Protein 2BZV (pdb70)

Nearest PDB structures (foldseek):
  2bzv-assembly1_A  TM=1.007E+00  e=6.500E-31  Human adenovirus 41
  2bzu-assembly1_A  TM=9.994E-01  e=6.767E-29  Human adenovirus 41
  4xl8-assembly1_B  TM=8.941E-01  e=1.886E-16  human adenovirus 52
  4xl8-assembly1_A  TM=9.014E-01  e=2.359E-16  human adenovirus 52
  6g47-assembly1_B  TM=8.765E-01  e=1.348E-16  human adenovirus 52

Radius of gyration: 14.79 Å; Cα contacts (8 Å, |Δi|>4): 411; chains: 1; bounding box: 27×31×40 Å

Solvent-accessible surface area: 7384 Å² total

CATH classification: 2.60.90.10

Structure (mmCIF, N/CA/C/O backbone):
data_2BZV
#
_entry.id   2BZV
#
_cell.length_a   103.730
_cell.length_b   103.730
_cell.length_c   103.730
_cell.angle_alpha   90.00
_cell.angle_beta   90.00
_cell.angle_gamma   90.00
#
_symmetry.space_group_name_H-M   'I 21 3'
#
loop_
_entity.id
_entity.type
_entity.pdbx_description
1 polymer 'FIBER PROTEIN 2'
2 water water
#
loop_
_atom_site.group_PDB
_atom_site.id
_atom_site.type_symbol
_atom_site.label_atom_id
_atom_site.label_alt_id
_atom_site.label_comp_id
_atom_site.label_asym_id
_atom_site.label_entity_id
_atom_site.label_seq_id
_atom_site.pdbx_PDB_ins_code
_atom_site.Cartn_x
_atom_site.Cartn_y
_atom_site.Cartn_z
_atom_site.occupancy
_atom_site.B_iso_or_equiv
_atom_site.auth_seq_id
_atom_site.auth_comp_id
_atom_site.auth_asym_id
_atom_site.auth_atom_id
_atom_site.pdbx_PDB_model_num
ATOM 1 C C . SER A 1 15 ? 11.451 29.515 -34.315 1.00 20.63 229 SER A C 1
ATOM 2 N N . LEU A 1 16 ? 10.714 28.439 -34.012 1.00 18.02 230 LEU A N 1
ATOM 3 C CA . LE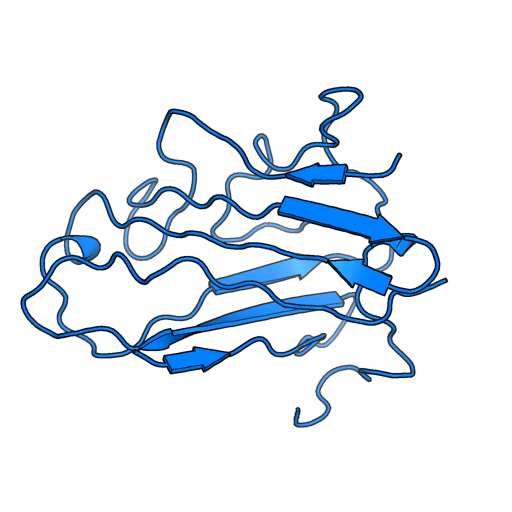U A 1 16 ? 10.644 27.934 -32.642 1.00 14.80 230 LEU A CA 1
ATOM 4 C C . LEU A 1 16 ? 12.018 27.428 -32.217 1.00 12.56 230 LEU A C 1
ATOM 5 O O . LEU A 1 16 ? 12.633 26.631 -32.923 1.00 15.19 230 LEU A O 1
ATOM 10 N N . THR A 1 17 ? 12.483 27.890 -31.067 1.00 9.64 231 THR A N 1
ATOM 11 C CA A THR A 1 17 ? 13.839 27.650 -30.577 0.50 9.19 231 THR A CA 1
ATOM 12 C CA B THR A 1 17 ? 13.831 27.545 -30.634 0.50 8.84 231 THR A CA 1
ATOM 13 C C . THR A 1 17 ? 13.907 26.552 -29.502 1.00 7.59 231 THR A C 1
ATOM 14 O O . THR A 1 17 ? 14.938 25.905 -29.349 1.00 8.03 231 THR A O 1
ATOM 21 N N . THR A 1 18 ? 12.839 26.407 -28.723 1.00 7.37 232 THR A N 1
ATOM 22 C CA . THR A 1 18 ? 12.914 25.656 -27.475 1.00 6.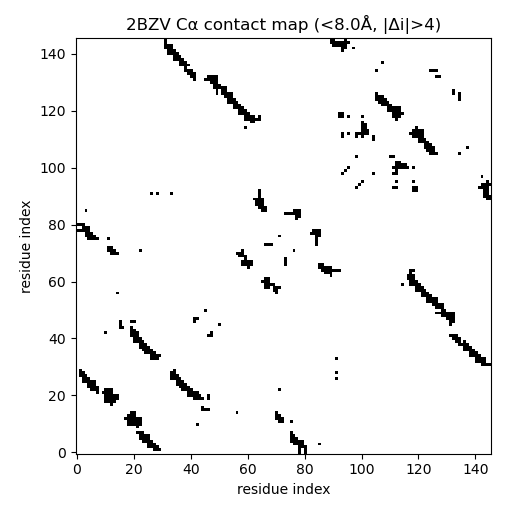84 232 THR A CA 1
ATOM 23 C C . THR A 1 18 ? 11.821 24.602 -27.368 1.00 6.69 232 THR A C 1
ATOM 24 O O . THR A 1 18 ? 10.639 24.905 -27.557 1.00 7.44 232 THR A O 1
ATOM 28 N N . ILE A 1 19 ? 12.214 23.381 -27.009 1.00 6.61 233 ILE A N 1
ATOM 29 C CA . ILE A 1 19 ? 11.271 22.358 -26.563 1.00 7.05 233 ILE A CA 1
ATOM 30 C C . ILE A 1 19 ? 11.614 22.015 -25.129 1.00 6.75 233 ILE A C 1
ATOM 31 O O . ILE A 1 19 ? 12.796 21.851 -24.811 1.00 7.61 233 ILE A O 1
ATOM 36 N N . TRP A 1 20 ? 10.617 21.869 -24.260 1.00 7.04 234 TRP A N 1
ATOM 37 C CA . TRP A 1 20 ? 10.923 21.398 -22.913 1.00 7.49 234 TRP A CA 1
ATOM 38 C C . TRP A 1 20 ? 9.792 20.550 -22.363 1.00 7.39 234 TRP A C 1
ATOM 39 O O . TRP A 1 20 ? 8.696 20.511 -22.911 1.00 8.11 234 TRP A O 1
ATOM 50 N N . SER A 1 21 ? 10.087 19.894 -21.236 1.00 7.80 235 SER A N 1
ATOM 51 C CA . SER A 1 21 ? 9.126 19.020 -20.573 1.00 7.94 235 SER A CA 1
ATOM 52 C C . SER A 1 21 ? 8.797 19.503 -19.175 1.00 8.55 235 SER A C 1
ATOM 53 O O . SER A 1 21 ? 8.500 18.700 -18.287 1.00 10.16 235 SER A O 1
ATOM 56 N N . ILE A 1 22 ? 8.817 20.821 -18.964 1.00 9.10 236 ILE A N 1
ATOM 57 C CA . ILE A 1 22 ? 8.616 21.332 -17.614 1.00 10.10 236 ILE A CA 1
ATOM 58 C C . ILE A 1 22 ? 7.249 20.932 -17.067 1.00 9.85 236 ILE A C 1
ATOM 59 O O . ILE A 1 22 ? 6.241 21.006 -17.759 1.00 10.61 236 ILE A O 1
ATOM 64 N N . SER A 1 23 ? 7.227 20.519 -15.803 1.00 10.34 237 SER A N 1
ATOM 65 C CA . SER A 1 23 ? 5.991 20.095 -15.166 1.00 11.94 237 SER A CA 1
ATOM 66 C C . SER A 1 23 ? 6.130 20.227 -13.664 1.00 12.46 237 SER A C 1
ATOM 67 O O . SER A 1 23 ? 7.094 19.731 -13.097 1.00 12.59 237 SER A O 1
ATOM 70 N N . PRO A 1 24 ? 5.165 20.868 -12.992 1.00 14.20 238 PRO A N 1
ATOM 71 C CA . PRO A 1 24 ? 5.259 20.920 -11.531 1.00 16.12 238 PRO A CA 1
ATOM 72 C C . PRO A 1 24 ? 4.983 19.567 -10.864 1.00 16.34 238 PRO A C 1
ATOM 73 O O . PRO A 1 24 ? 5.492 19.299 -9.770 1.00 18.69 238 PRO A O 1
ATOM 77 N N . THR A 1 25 ? 4.201 18.741 -11.554 1.00 15.64 239 THR A N 1
ATOM 78 C CA . THR A 1 25 ? 3.765 17.434 -11.066 1.00 16.20 239 THR A CA 1
ATOM 79 C C . THR A 1 25 ? 4.510 16.309 -11.783 1.00 14.89 239 THR A C 1
ATOM 80 O O . THR A 1 25 ? 5.141 16.544 -12.813 1.00 14.48 239 THR A O 1
ATOM 84 N N . PRO A 1 26 ? 4.458 15.081 -11.260 1.00 15.59 240 PRO A N 1
ATOM 85 C CA . PRO A 1 26 ? 5.199 13.999 -11.908 1.00 15.29 240 PRO A CA 1
ATOM 86 C C . PRO A 1 26 ? 4.733 13.760 -13.337 1.00 13.84 240 PRO A C 1
ATOM 87 O O . PRO A 1 26 ? 3.543 13.721 -13.619 1.00 15.60 240 PRO A O 1
ATOM 91 N N . ASN A 1 27 ? 5.702 13.593 -14.242 1.00 11.48 241 ASN A N 1
ATOM 92 C CA . ASN A 1 27 ? 5.411 13.457 -15.660 1.00 10.63 241 ASN A CA 1
ATOM 93 C C . ASN A 1 27 ? 6.203 12.331 -16.298 1.00 10.37 241 ASN A C 1
ATOM 94 O O . ASN A 1 27 ? 6.316 12.286 -17.527 1.00 10.89 241 ASN A O 1
ATOM 99 N N . CYS A 1 28 ? 6.729 11.415 -15.488 1.00 10.71 242 CYS A N 1
ATOM 100 C CA . CYS A 1 28 ? 7.579 10.371 -16.022 1.00 11.15 242 CYS A CA 1
ATOM 101 C C . CYS A 1 28 ? 7.318 9.100 -15.222 1.00 11.23 242 CYS A C 1
ATOM 102 O O . CYS A 1 28 ? 7.109 9.158 -14.016 1.00 12.01 242 CYS A O 1
ATOM 105 N N . SER A 1 29 ? 7.329 7.960 -15.910 1.00 11.37 243 SER A N 1
ATOM 106 C CA . SER A 1 29 ? 7.012 6.664 -15.311 1.00 12.05 243 SER A CA 1
ATOM 107 C C . SER A 1 29 ? 8.148 5.681 -15.558 1.00 11.83 243 SER A C 1
ATOM 108 O O . SER A 1 29 ? 8.289 5.175 -16.673 1.00 13.29 243 SER A O 1
ATOM 111 N N . ILE A 1 30 ? 8.962 5.437 -14.538 1.00 12.01 244 ILE A N 1
ATOM 112 C CA . ILE A 1 30 ? 10.129 4.554 -14.685 1.00 12.26 244 ILE A CA 1
ATOM 113 C C . ILE A 1 30 ? 9.793 3.140 -14.219 1.00 12.51 244 ILE A C 1
ATOM 114 O O . ILE A 1 30 ? 9.939 2.197 -14.994 1.00 12.87 244 ILE A O 1
ATOM 119 N N . TYR A 1 31 ? 9.341 3.003 -12.975 1.00 13.34 245 TYR A N 1
ATOM 120 C CA . TYR A 1 31 ? 8.970 1.685 -12.421 1.00 14.28 245 TYR A CA 1
ATOM 121 C C . TYR A 1 31 ? 7.475 1.582 -12.195 1.00 15.07 245 TYR A C 1
ATOM 122 O O . TYR A 1 31 ? 6.919 0.491 -12.251 1.00 17.30 245 TYR A O 1
ATOM 131 N N . GLU A 1 32 ? 6.838 2.703 -11.886 1.00 15.88 246 GLU A N 1
ATOM 132 C CA . GLU A 1 32 ? 5.386 2.758 -11.721 1.00 17.59 246 GLU A CA 1
ATOM 133 C C . GLU A 1 32 ? 4.900 4.080 -12.270 1.00 17.03 246 GLU A C 1
ATOM 134 O O . GLU A 1 32 ? 5.699 4.971 -12.581 1.00 16.33 246 GLU A O 1
ATOM 140 N N . THR A 1 33 ? 3.594 4.217 -12.417 1.00 17.80 247 THR A N 1
ATOM 141 C CA A THR A 1 33 ? 3.010 5.397 -13.033 0.50 17.22 247 THR A CA 1
ATOM 142 C CA B THR A 1 33 ? 3.075 5.401 -13.087 0.50 18.51 247 THR A CA 1
ATOM 143 C C . THR A 1 33 ? 3.380 6.677 -12.294 1.00 17.05 247 THR A C 1
ATOM 144 O O . THR A 1 33 ? 3.167 6.772 -11.086 1.00 17.51 247 THR A O 1
ATOM 151 N N . GLN A 1 34 ? 3.919 7.654 -13.020 1.00 15.96 248 GLN A N 1
ATOM 152 C CA . GLN A 1 34 ? 4.174 8.990 -12.486 1.00 16.93 248 GLN A CA 1
ATOM 153 C C . GLN A 1 34 ? 5.003 8.961 -11.209 1.00 14.94 248 GLN A C 1
ATOM 154 O O . GLN A 1 34 ? 4.678 9.597 -10.215 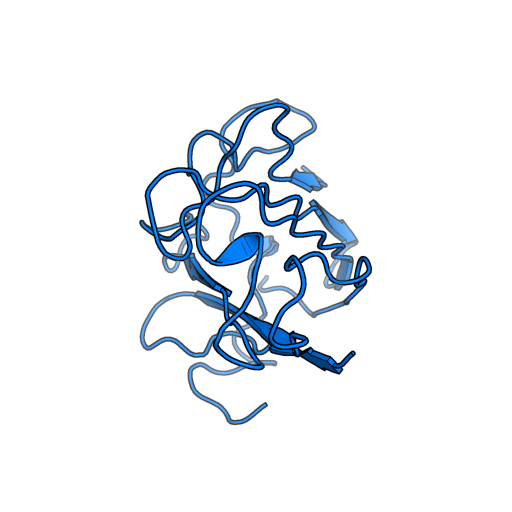1.00 15.74 248 GLN A O 1
ATOM 160 N N . ASP A 1 35 ? 6.120 8.240 -11.270 1.00 13.78 249 ASP A N 1
ATOM 161 C CA . ASP A 1 35 ? 7.012 8.118 -10.133 1.00 13.34 249 ASP A CA 1
ATOM 162 C C . ASP A 1 35 ? 8.201 9.062 -10.214 1.00 12.45 249 ASP A C 1
ATOM 163 O O . ASP A 1 35 ? 9.025 9.069 -9.296 1.00 13.08 249 ASP A O 1
ATOM 168 N N . ALA A 1 36 ? 8.283 9.865 -11.281 1.00 11.74 250 ALA A N 1
ATOM 169 C CA . ALA A 1 36 ? 9.427 10.742 -11.469 1.00 11.76 250 ALA A CA 1
ATOM 170 C C . ALA A 1 36 ? 9.032 12.038 -12.151 1.00 10.98 250 ALA A C 1
ATOM 171 O O . ALA A 1 3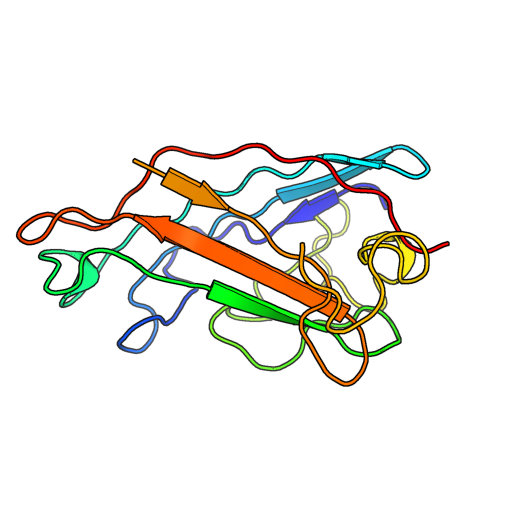6 ? 7.980 12.138 -12.798 1.00 11.77 250 ALA A O 1
ATOM 173 N N . ASN A 1 37 ? 9.909 13.032 -12.011 1.00 11.05 251 ASN A N 1
ATOM 174 C CA . ASN A 1 37 ? 9.800 14.274 -12.756 1.00 10.96 251 ASN A CA 1
ATOM 175 C C . ASN A 1 37 ? 10.971 14.371 -13.715 1.00 10.13 251 ASN A C 1
ATOM 176 O O . ASN A 1 37 ? 12.124 14.288 -13.278 1.00 11.24 251 ASN A O 1
ATOM 181 N N . LEU A 1 38 ? 10.670 14.524 -15.003 1.00 9.36 252 LEU A N 1
ATOM 182 C CA . LEU A 1 38 ? 11.699 14.720 -16.015 1.00 9.71 252 LEU A CA 1
ATOM 183 C C . LEU A 1 38 ? 11.638 16.140 -16.528 1.00 9.00 252 LEU A C 1
ATOM 184 O O . LEU A 1 38 ? 10.600 16.586 -17.036 1.00 10.04 252 LEU A O 1
ATOM 189 N N . PHE A 1 39 ? 12.753 16.842 -16.422 1.00 8.87 253 PHE A N 1
ATOM 190 C CA . PHE A 1 39 ? 12.896 18.157 -17.031 1.00 8.78 253 PHE A CA 1
ATOM 191 C C . PHE A 1 39 ? 14.004 18.080 -18.074 1.00 8.14 253 PHE A C 1
ATOM 192 O O . PHE A 1 39 ? 15.182 18.061 -17.753 1.00 10.03 253 PHE A O 1
ATOM 200 N N . LEU A 1 40 ? 13.587 18.023 -19.331 1.00 8.02 254 LEU A N 1
ATOM 201 C CA . LEU A 1 40 ? 14.483 18.031 -20.494 1.00 7.53 254 LEU A CA 1
ATOM 202 C C . LEU A 1 40 ? 14.180 19.308 -21.249 1.00 7.07 254 LEU A C 1
ATOM 203 O O . LEU A 1 40 ? 13.010 19.591 -21.532 1.00 7.62 254 LEU A O 1
ATOM 208 N N . CYS A 1 41 ? 15.226 20.072 -21.575 1.00 6.63 255 CYS A N 1
ATOM 209 C CA . CYS A 1 41 ? 15.080 21.310 -22.316 1.00 6.82 255 CYS A CA 1
ATOM 210 C C . CYS A 1 41 ? 16.070 21.289 -23.475 1.00 6.37 255 CYS A C 1
ATOM 211 O O . CYS A 1 41 ? 17.276 21.097 -23.236 1.00 7.08 255 CYS A O 1
ATOM 214 N N . LEU A 1 42 ? 15.563 21.455 -24.694 1.00 6.41 256 LEU A N 1
ATOM 215 C CA . LEU A 1 42 ? 16.360 21.485 -25.922 1.00 6.31 256 LEU A CA 1
ATOM 216 C C . LEU A 1 42 ? 16.238 22.856 -26.544 1.00 6.07 256 LEU A C 1
ATOM 217 O O . LEU A 1 42 ? 15.120 23.310 -26.785 1.00 6.81 256 LEU A O 1
ATOM 222 N N . THR A 1 43 ? 17.371 23.482 -26.862 1.00 6.08 257 THR A N 1
ATOM 223 C CA . THR A 1 43 ? 17.324 24.749 -27.600 1.00 6.31 257 THR A CA 1
ATOM 224 C C . THR A 1 43 ? 18.186 24.612 -28.851 1.00 6.29 257 THR A C 1
ATOM 225 O O . THR A 1 43 ? 19.328 24.151 -28.813 1.00 7.06 257 THR A O 1
ATOM 229 N N . LYS A 1 44 ? 17.599 25.005 -29.982 1.00 6.97 258 LYS A N 1
ATOM 230 C CA . LYS A 1 44 ? 18.228 24.854 -31.290 1.00 7.15 258 LYS A CA 1
ATOM 231 C C . LYS A 1 44 ? 18.900 26.159 -31.705 1.00 7.40 258 LYS A C 1
ATOM 232 O O . LYS A 1 44 ? 18.271 27.223 -31.695 1.00 8.27 258 LYS A O 1
ATOM 238 N N . ASN A 1 45 ? 20.178 26.055 -32.077 1.00 8.53 259 ASN A N 1
ATOM 239 C CA . ASN A 1 45 ? 20.976 27.167 -32.614 1.00 10.60 259 ASN A CA 1
ATOM 240 C C . ASN A 1 45 ? 21.567 26.641 -33.907 1.00 9.33 259 ASN A C 1
ATOM 241 O O . ASN A 1 45 ? 22.613 25.993 -33.868 1.00 9.09 259 ASN A O 1
ATOM 246 N N . GLY A 1 46 ? 20.904 26.863 -35.045 1.00 9.32 260 GLY A N 1
ATOM 247 C CA . GLY A 1 46 ? 21.368 26.277 -36.302 1.00 9.09 260 GLY A CA 1
ATOM 248 C C . GLY A 1 46 ? 21.432 24.767 -36.186 1.00 8.35 260 GLY A C 1
ATOM 249 O O . GLY A 1 46 ? 20.496 24.139 -35.672 1.00 8.95 260 GLY A O 1
ATOM 250 N N . ALA A 1 47 ? 22.552 24.178 -36.599 1.00 7.82 261 ALA A N 1
ATOM 251 C CA . ALA A 1 47 ? 22.691 22.733 -36.599 1.00 8.57 261 ALA A CA 1
ATOM 252 C C . ALA A 1 47 ? 22.954 22.135 -35.228 1.00 8.23 261 ALA A C 1
ATOM 253 O O . ALA A 1 47 ? 23.023 20.910 -35.126 1.00 10.43 261 ALA A O 1
ATOM 255 N N . HIS A 1 48 ? 23.130 22.958 -34.180 1.00 7.66 262 HIS A N 1
ATOM 256 C CA . HIS A 1 48 ? 23.324 22.419 -32.840 1.00 7.71 262 HIS A CA 1
ATOM 257 C C . HIS A 1 48 ? 22.067 22.536 -32.001 1.00 7.76 262 HIS A C 1
ATOM 258 O O . HIS A 1 48 ? 21.370 23.557 -32.048 1.00 9.62 262 HIS A O 1
ATOM 265 N N . VAL A 1 49 ? 21.834 21.522 -31.176 1.00 7.22 263 VAL A N 1
ATOM 266 C CA . VAL A 1 49 ? 20.951 21.665 -30.028 1.00 7.28 263 VAL A CA 1
ATOM 267 C C . VAL A 1 49 ? 21.787 21.549 -28.754 1.00 7.19 263 VAL A C 1
ATOM 268 O O . VAL A 1 49 ? 22.676 20.702 -28.647 1.00 7.96 263 VAL A O 1
ATOM 272 N N . LEU A 1 50 ? 21.501 22.455 -27.835 1.00 7.25 264 LEU A N 1
ATOM 273 C CA . LEU A 1 50 ? 21.991 22.414 -26.473 1.00 7.92 264 LEU A CA 1
ATOM 274 C C . LEU A 1 50 ? 20.878 21.839 -25.597 1.00 6.98 264 LEU A C 1
ATOM 275 O O . LEU A 1 50 ? 19.758 22.346 -25.615 1.00 7.27 264 LEU A O 1
ATOM 280 N N . GLY A 1 51 ? 21.188 20.781 -24.857 1.00 7.30 265 GLY A N 1
ATOM 281 C CA . GLY A 1 51 ? 20.215 20.114 -24.011 1.00 7.44 265 GLY A CA 1
ATOM 282 C C . GLY A 1 51 ? 20.607 20.135 -22.553 1.00 7.82 265 GLY A C 1
ATOM 283 O O . GLY A 1 51 ? 21.786 19.961 -22.212 1.00 9.34 265 GLY A O 1
ATOM 284 N N . THR A 1 52 ? 19.619 20.340 -21.688 1.00 7.50 266 THR A N 1
ATOM 285 C CA A THR A 1 52 ? 19.850 20.055 -20.306 0.50 8.02 266 THR A CA 1
ATOM 286 C CA B THR A 1 52 ? 19.712 20.241 -20.212 0.50 7.55 266 THR A CA 1
ATOM 287 C C . THR A 1 52 ? 18.770 19.111 -19.807 1.00 7.76 266 THR A C 1
ATOM 288 O O . THR A 1 52 ? 17.620 19.134 -20.247 1.00 8.15 266 THR A O 1
ATOM 295 N N . ILE A 1 53 ? 19.212 18.195 -18.955 1.00 7.40 267 ILE A N 1
ATOM 296 C CA . ILE A 1 53 ? 18.304 17.167 -18.458 1.00 7.64 267 ILE A CA 1
ATOM 297 C C . ILE A 1 53 ? 18.494 16.963 -16.964 1.00 7.80 267 ILE A C 1
ATOM 298 O O . ILE A 1 53 ? 19.613 16.755 -16.473 1.00 8.25 267 ILE A O 1
ATOM 303 N N . THR A 1 54 ? 17.372 16.991 -16.258 1.00 8.50 268 THR A N 1
ATOM 304 C CA . THR A 1 54 ? 17.296 16.741 -14.815 1.00 10.05 268 THR A CA 1
ATOM 305 C C . THR A 1 54 ? 16.154 15.764 -14.574 1.00 10.00 268 THR A C 1
ATOM 306 O O . THR A 1 54 ? 15.024 16.017 -15.018 1.00 11.08 268 THR A O 1
ATOM 310 N N . ILE A 1 55 ? 16.439 14.666 -13.882 1.00 10.45 269 ILE A N 1
ATOM 311 C CA . ILE A 1 55 ? 15.407 13.695 -13.554 1.00 11.21 269 ILE A CA 1
ATOM 312 C C . ILE A 1 55 ? 15.418 13.501 -12.041 1.00 11.49 269 ILE A C 1
ATOM 313 O O . ILE A 1 55 ? 16.486 13.394 -11.433 1.00 11.88 269 ILE A O 1
ATOM 318 N N . LYS A 1 56 ? 14.222 13.486 -11.457 1.00 12.01 270 LYS A N 1
ATOM 319 C CA A LYS A 1 56 ? 14.075 13.361 -10.012 0.50 12.85 270 LYS A CA 1
ATOM 320 C CA B LYS A 1 56 ? 14.090 13.351 -10.012 0.25 13.20 270 LYS A CA 1
ATOM 321 C CA C LYS A 1 56 ? 14.058 13.385 -10.014 0.25 12.92 270 LYS A CA 1
ATOM 322 C C . LYS A 1 56 ? 13.124 12.223 -9.685 1.00 12.45 270 LYS A C 1
ATOM 323 O O . LYS A 1 56 ? 11.977 12.216 -10.126 1.00 12.69 270 LYS A O 1
ATOM 339 N N . GLY A 1 57 ? 13.602 11.264 -8.906 1.00 13.43 271 GLY A N 1
ATOM 340 C CA . GLY A 1 57 ? 12.737 10.160 -8.489 1.00 14.57 271 GLY A CA 1
ATOM 341 C C . GLY A 1 57 ? 11.881 10.599 -7.309 1.00 14.64 271 GLY A C 1
ATOM 342 O O . GLY A 1 57 ? 12.374 11.250 -6.386 1.00 16.43 271 GLY A O 1
ATOM 343 N N . LEU A 1 58 ? 10.601 10.254 -7.344 1.00 15.04 272 LEU A N 1
ATOM 344 C CA . LEU A 1 58 ? 9.649 10.788 -6.377 1.00 16.32 272 LEU A CA 1
ATOM 345 C C . LEU A 1 58 ? 8.902 9.753 -5.543 1.00 17.28 272 LEU A C 1
ATOM 346 O O . LEU A 1 58 ? 8.458 10.081 -4.437 1.00 18.84 272 LEU A O 1
ATOM 351 N N . LYS A 1 59 ? 8.748 8.544 -6.066 1.00 18.42 273 LYS A N 1
ATOM 352 C CA . LYS A 1 59 ? 7.905 7.522 -5.447 1.00 21.75 273 LYS A CA 1
ATOM 353 C C . LYS A 1 59 ? 8.541 6.163 -5.592 1.00 19.87 273 LYS A C 1
ATOM 354 O O . LYS A 1 59 ? 9.270 5.927 -6.554 1.00 19.35 273 LYS A O 1
ATOM 360 N N . GLY A 1 60 ? 8.209 5.236 -4.696 1.00 20.40 274 GLY A N 1
ATOM 361 C CA . GLY A 1 60 ? 8.583 3.838 -4.900 1.00 20.71 274 GLY A CA 1
ATOM 362 C C . GLY A 1 60 ? 10.076 3.581 -4.822 1.00 20.69 274 GLY A C 1
ATOM 363 O O . GLY A 1 60 ? 10.775 4.224 -4.041 1.00 20.62 274 GLY A O 1
ATOM 364 N N . ALA A 1 61 ? 10.565 2.649 -5.639 1.00 21.11 275 ALA A N 1
ATOM 365 C CA . ALA A 1 61 ? 11.980 2.263 -5.620 1.00 21.83 275 ALA A CA 1
ATOM 366 C C . ALA A 1 61 ? 12.901 3.410 -6.004 1.00 20.07 275 ALA A C 1
ATOM 367 O O . ALA A 1 61 ? 14.087 3.406 -5.666 1.00 20.64 275 ALA A O 1
ATOM 369 N N . LEU A 1 62 ? 12.367 4.405 -6.714 1.00 18.29 276 LEU A N 1
ATOM 370 C CA . LEU A 1 62 ? 13.184 5.589 -7.019 1.00 17.31 276 LEU A CA 1
ATOM 371 C C . LEU A 1 62 ? 13.578 6.386 -5.772 1.00 18.18 276 LEU A C 1
ATOM 372 O O . LEU A 1 62 ? 14.438 7.265 -5.847 1.00 19.64 276 LEU A O 1
ATOM 377 N N . ARG A 1 63 ? 12.957 6.101 -4.625 1.00 18.11 277 ARG A N 1
ATOM 378 C CA . ARG A 1 63 ? 13.388 6.745 -3.393 1.00 18.80 277 ARG A CA 1
ATOM 379 C C . ARG A 1 63 ? 14.391 5.898 -2.609 1.00 18.83 277 ARG A C 1
ATOM 380 O O . ARG A 1 63 ? 14.986 6.365 -1.643 1.00 19.99 277 ARG A O 1
ATOM 388 N N . GLU A 1 64 ? 14.576 4.652 -3.024 1.00 19.06 278 GLU A N 1
ATOM 389 C CA . GLU A 1 64 ? 15.514 3.737 -2.368 1.00 20.48 278 GLU A CA 1
ATOM 390 C C . GLU A 1 64 ? 15.947 2.690 -3.386 1.00 18.35 278 GLU A C 1
ATOM 391 O O . GLU A 1 64 ? 15.395 1.580 -3.460 1.00 19.12 278 GLU A O 1
ATOM 397 N N . MET A 1 65 ? 16.938 3.062 -4.197 1.00 17.21 279 MET A N 1
ATOM 398 C CA . MET A 1 65 ? 17.251 2.270 -5.388 1.00 16.63 279 MET A CA 1
ATOM 399 C C . MET A 1 65 ? 17.780 0.882 -5.058 1.00 17.65 279 MET A C 1
ATOM 400 O O . MET A 1 65 ? 18.487 0.677 -4.073 1.00 18.53 279 MET A O 1
ATOM 405 N N . HIS A 1 66 ? 17.408 -0.073 -5.908 1.00 19.24 280 HIS A N 1
ATOM 406 C CA . HIS A 1 66 ? 17.914 -1.437 -5.817 1.00 21.50 280 HIS A CA 1
ATOM 407 C C . HIS A 1 66 ? 18.999 -1.611 -6.902 1.00 19.09 280 HIS A C 1
ATOM 408 O O . HIS A 1 66 ? 20.089 -2.100 -6.608 1.00 20.08 280 HIS A O 1
ATOM 415 N N . ASP A 1 67 ? 18.720 -1.198 -8.141 1.00 16.55 281 ASP A N 1
ATOM 416 C CA . ASP A 1 67 ? 19.709 -1.248 -9.236 1.00 15.68 281 ASP A CA 1
ATOM 417 C C . ASP A 1 67 ? 20.704 -0.090 -9.170 1.00 15.53 281 ASP A C 1
ATOM 418 O O . ASP A 1 67 ? 20.468 0.908 -8.477 1.00 16.96 281 ASP A O 1
ATOM 423 N N . ASN A 1 68 ? 21.811 -0.220 -9.904 1.00 15.49 282 ASN A N 1
ATOM 424 C CA . ASN A 1 68 ? 22.830 0.842 -9.869 1.00 15.99 282 ASN A CA 1
ATOM 425 C C . ASN A 1 68 ? 22.929 1.612 -11.186 1.00 15.27 282 ASN A C 1
ATOM 426 O O . ASN A 1 68 ? 23.912 2.311 -11.419 1.00 15.22 282 ASN A O 1
ATOM 431 N N . ALA A 1 69 ? 21.919 1.480 -12.040 1.00 14.78 283 ALA A N 1
ATOM 432 C CA . ALA A 1 69 ? 21.845 2.270 -13.262 1.00 14.65 283 ALA A CA 1
ATOM 433 C C . ALA A 1 69 ? 20.411 2.278 -13.741 1.00 13.74 283 ALA A C 1
ATOM 434 O O . ALA A 1 69 ? 19.649 1.330 -13.489 1.00 14.92 283 ALA A O 1
ATOM 436 N N . LEU A 1 70 ? 20.065 3.338 -14.461 1.00 12.26 284 LEU A N 1
ATOM 437 C CA . LEU A 1 70 ? 18.715 3.548 -14.958 1.00 11.83 284 LEU A CA 1
ATOM 438 C C . LEU A 1 70 ? 18.806 4.209 -16.317 1.00 10.61 284 LEU A C 1
ATOM 439 O O . LEU A 1 70 ? 19.643 5.096 -16.507 1.00 11.06 284 LEU A O 1
ATOM 444 N N . SER A 1 71 ? 17.951 3.794 -17.243 1.00 10.44 285 SER A N 1
ATOM 445 C CA A SER A 1 71 ? 17.919 4.393 -18.570 0.50 11.64 285 SER A CA 1
ATOM 446 C CA B SER A 1 71 ? 17.928 4.388 -18.568 0.50 11.53 285 SER A CA 1
ATOM 447 C C . SER A 1 71 ? 16.551 4.983 -18.873 1.00 11.66 285 SER A C 1
ATOM 448 O O . SER A 1 71 ? 15.522 4.586 -18.298 1.00 13.96 285 SER A O 1
ATOM 453 N N . LEU A 1 72 ? 16.532 5.942 -19.778 1.00 11.15 286 LEU A N 1
ATOM 454 C CA . LEU A 1 72 ? 15.302 6.555 -20.260 1.00 11.88 286 LEU A CA 1
ATOM 455 C C . LEU A 1 72 ? 15.430 6.718 -21.758 1.00 10.38 286 LEU A C 1
ATOM 456 O O . LEU A 1 72 ? 16.360 7.376 -22.220 1.00 10.39 286 LEU A O 1
ATOM 461 N N . LYS A 1 73 ? 14.489 6.159 -22.507 1.00 10.59 287 LYS A N 1
ATOM 462 C CA . LYS A 1 73 ? 14.478 6.281 -23.959 1.00 10.45 287 LYS A CA 1
ATOM 463 C C . LYS A 1 73 ? 13.315 7.150 -24.409 1.00 9.90 287 LYS A C 1
ATOM 464 O O . LYS A 1 73 ? 12.162 6.904 -24.030 1.00 12.14 287 LYS A O 1
ATOM 470 N N . LEU A 1 74 ? 13.617 8.142 -25.236 1.00 8.93 288 LEU A N 1
ATOM 471 C CA . LEU A 1 74 ? 12.597 8.991 -25.854 1.00 8.78 288 LEU A CA 1
ATOM 472 C C . LEU A 1 74 ? 12.622 8.707 -27.355 1.00 8.27 288 LEU A C 1
ATOM 473 O O . LEU A 1 74 ? 13.569 9.094 -28.049 1.00 8.23 288 LEU A O 1
ATOM 478 N N . PRO A 1 75 ? 11.613 7.988 -27.855 1.00 8.41 289 PRO A N 1
ATOM 479 C CA . PRO A 1 75 ? 11.536 7.653 -29.273 1.00 8.82 289 PRO A CA 1
ATOM 480 C C . PRO A 1 75 ? 10.683 8.643 -30.053 1.00 8.50 289 PRO A C 1
ATOM 481 O O . PRO A 1 75 ? 9.689 9.155 -29.517 1.00 9.18 289 PRO A O 1
ATOM 485 N N . PHE A 1 76 ? 11.051 8.881 -31.308 1.00 8.58 290 PHE A N 1
ATOM 486 C CA . PHE A 1 76 ? 10.324 9.808 -32.180 1.00 8.73 290 PHE A CA 1
ATOM 487 C C . PHE A 1 76 ? 10.075 9.148 -33.528 1.00 8.82 290 PHE A C 1
ATOM 488 O O . PHE A 1 76 ? 10.861 8.309 -33.973 1.00 9.39 290 PHE A O 1
ATOM 496 N N . ASP A 1 77 ? 8.994 9.561 -34.183 1.00 9.72 291 ASP A N 1
ATOM 497 C CA . ASP A 1 77 ? 8.759 9.116 -35.555 1.00 10.20 291 ASP A CA 1
ATOM 498 C C . ASP A 1 77 ? 9.632 9.910 -36.531 1.00 10.30 291 ASP A C 1
ATOM 499 O O . ASP A 1 77 ? 10.389 10.812 -36.131 1.00 10.29 291 ASP A O 1
ATOM 504 N N . ASN A 1 78 ? 9.553 9.573 -37.810 1.00 11.39 292 ASN A N 1
ATOM 505 C CA A ASN A 1 78 ? 10.401 10.184 -38.829 0.50 12.61 292 ASN A CA 1
ATOM 506 C CA B ASN A 1 78 ? 10.415 10.204 -38.818 0.50 12.92 292 ASN A CA 1
ATOM 507 C C . ASN A 1 78 ? 10.077 11.654 -39.089 1.00 11.96 292 ASN A C 1
ATOM 508 O O . ASN A 1 78 ? 10.809 12.316 -39.823 1.00 12.75 292 ASN A O 1
ATOM 517 N N . GLN A 1 79 ? 8.986 12.149 -38.493 1.00 11.38 293 GLN A N 1
ATOM 518 C CA . GLN A 1 79 ? 8.609 13.558 -38.613 1.00 11.91 293 GLN A CA 1
ATOM 519 C C . GLN A 1 79 ? 8.979 14.358 -37.365 1.00 10.35 293 GLN A C 1
ATOM 520 O O . GLN A 1 79 ? 8.764 15.567 -37.319 1.00 10.89 293 GLN A O 1
ATOM 526 N N . GLY A 1 80 ? 9.562 13.705 -36.357 1.00 9.57 294 GLY A N 1
ATOM 527 C CA . GLY A 1 80 ? 9.949 14.411 -35.134 1.00 9.25 294 GLY A CA 1
ATOM 528 C C . GLY A 1 80 ? 8.880 14.486 -34.063 1.00 9.00 294 GLY A C 1
ATOM 529 O O . GLY A 1 80 ? 8.932 15.360 -33.193 1.00 9.66 294 GLY A O 1
ATOM 530 N N . ASN A 1 81 ? 7.907 13.573 -34.094 1.00 9.32 295 ASN A N 1
ATOM 531 C CA . ASN A 1 81 ? 6.884 13.503 -33.058 1.00 9.48 295 ASN A CA 1
ATOM 532 C C . ASN A 1 81 ? 7.262 12.486 -31.997 1.00 9.12 295 ASN A C 1
ATOM 533 O O . ASN A 1 81 ? 7.644 11.356 -32.323 1.00 9.63 295 ASN A O 1
ATOM 538 N N . LEU A 1 82 ? 7.110 12.857 -30.728 1.00 9.25 296 LEU A N 1
ATOM 539 C CA . LEU A 1 82 ? 7.365 11.939 -29.630 1.00 9.41 296 LEU A CA 1
ATOM 540 C C . LEU A 1 82 ? 6.350 10.795 -29.649 1.00 9.75 296 LEU A C 1
ATOM 541 O O . LEU A 1 82 ? 5.149 11.018 -29.725 1.00 11.51 296 LEU A O 1
ATOM 546 N N . LEU A 1 83 ? 6.856 9.573 -29.571 1.00 9.73 297 LEU A N 1
ATOM 547 C CA . LEU A 1 83 ? 6.015 8.385 -29.530 1.00 10.70 297 LEU A CA 1
ATOM 548 C C . LEU A 1 83 ? 5.832 7.946 -28.088 1.00 11.52 297 LEU A C 1
ATOM 549 O O . LEU A 1 83 ? 6.545 8.390 -27.186 1.00 12.41 297 LEU A O 1
ATOM 554 N N . ASN A 1 84 ? 4.862 7.062 -27.862 1.00 13.56 298 ASN A N 1
ATOM 555 C CA A ASN A 1 84 ? 4.553 6.620 -26.516 0.50 14.49 298 ASN A CA 1
ATOM 556 C CA B ASN A 1 84 ? 4.561 6.621 -26.499 0.50 14.70 298 ASN A CA 1
ATOM 557 C C . ASN A 1 84 ? 5.794 6.115 -25.784 1.00 13.63 298 ASN A C 1
ATOM 558 O O . ASN A 1 84 ? 6.534 5.273 -26.311 1.00 14.35 298 ASN A O 1
ATOM 567 N N . CYS A 1 85 ? 6.001 6.631 -24.572 1.00 12.25 299 CYS A N 1
ATOM 568 C CA . CYS A 1 85 ? 7.201 6.313 -23.817 1.00 11.63 299 CYS A CA 1
ATOM 569 C C . CYS A 1 85 ? 6.992 6.731 -22.371 1.00 11.22 299 CYS A C 1
ATOM 570 O O . CYS A 1 85 ? 5.869 7.067 -21.986 1.00 12.08 299 CYS A O 1
ATOM 573 N N . ALA A 1 86 ? 8.064 6.708 -21.583 1.00 11.29 300 ALA A N 1
ATOM 574 C CA . ALA A 1 86 ? 7.958 6.986 -20.150 1.00 11.44 300 ALA A CA 1
ATOM 575 C C . ALA A 1 86 ? 7.577 8.437 -19.847 1.00 10.89 300 ALA A C 1
ATOM 576 O O . ALA A 1 86 ? 7.125 8.716 -18.735 1.00 11.75 300 ALA A O 1
ATOM 578 N N . LEU A 1 87 ? 7.814 9.359 -20.780 1.00 10.46 301 LEU A N 1
ATOM 579 C CA . LEU A 1 87 ? 7.493 10.768 -20.586 1.00 10.49 301 LEU A CA 1
ATOM 580 C C . LEU A 1 87 ? 6.059 11.033 -20.990 1.00 10.73 301 LEU A C 1
ATOM 581 O O . LEU A 1 87 ? 5.643 10.679 -22.085 1.00 11.48 301 LEU A O 1
ATOM 586 N N . GLU A 1 88 ? 5.322 11.728 -20.127 1.00 11.00 302 GLU A N 1
ATOM 587 C CA A GLU A 1 88 ? 3.959 12.170 -20.441 0.50 12.61 302 GLU A CA 1
ATOM 588 C CA B GLU A 1 88 ? 3.973 12.142 -20.486 0.50 11.92 302 GLU A CA 1
ATOM 589 C C . GLU A 1 88 ? 4.007 13.118 -21.650 1.00 11.49 302 GLU A C 1
ATOM 590 O O . GLU A 1 88 ? 4.531 14.231 -21.539 1.00 11.15 302 GLU A O 1
ATOM 601 N N . SER A 1 89 ? 3.439 12.702 -22.786 1.00 12.17 303 SER A N 1
ATOM 602 C CA A SER A 1 89 ? 3.590 13.508 -24.001 0.50 13.11 303 SER A CA 1
ATOM 603 C CA B SER A 1 89 ? 3.531 13.485 -24.022 0.50 13.01 303 SER A CA 1
ATOM 604 C C . SER A 1 89 ? 2.934 14.886 -23.900 1.00 12.16 303 SER A C 1
ATOM 605 O O . SER A 1 89 ? 3.392 15.831 -24.545 1.00 12.74 303 SER A O 1
ATOM 610 N N . SER A 1 90 ? 1.898 15.031 -23.076 1.00 11.53 304 SER A N 1
ATOM 611 C CA . SER A 1 90 ? 1.265 16.332 -22.934 1.00 12.75 304 SER A CA 1
ATOM 612 C C . SER A 1 90 ? 2.177 17.362 -22.285 1.00 11.23 304 SER A C 1
ATOM 613 O O . SER A 1 90 ? 1.874 18.548 -22.323 1.00 13.09 304 SER A O 1
ATOM 616 N N . THR A 1 91 ? 3.288 16.939 -21.688 1.00 10.20 305 THR A N 1
ATOM 617 C CA . THR A 1 91 ? 4.237 17.895 -21.111 1.00 9.95 305 THR A CA 1
ATOM 618 C C . THR A 1 91 ? 5.382 18.233 -22.069 1.00 9.25 305 THR A C 1
ATOM 619 O O . THR A 1 91 ? 6.185 19.110 -21.752 1.00 9.72 305 THR A O 1
ATOM 623 N N . TRP A 1 92 ? 5.442 17.598 -23.229 1.00 9.02 306 TRP A N 1
ATOM 624 C CA . TRP A 1 92 ? 6.531 17.831 -24.205 1.00 8.63 306 TRP A CA 1
ATOM 625 C C . TRP A 1 92 ? 6.062 18.901 -25.176 1.00 8.05 306 TRP A C 1
ATOM 626 O O . TRP A 1 92 ? 5.278 18.627 -26.105 1.00 8.77 306 TRP A O 1
ATOM 637 N N . ARG A 1 93 ? 6.494 20.138 -24.913 1.00 7.79 307 ARG A N 1
ATOM 638 C CA . ARG A 1 93 ? 5.889 21.317 -25.522 1.00 8.59 307 ARG A CA 1
ATOM 639 C C . ARG A 1 93 ? 6.937 22.292 -26.043 1.00 7.93 307 ARG A C 1
ATOM 640 O O . ARG A 1 93 ? 8.036 22.411 -25.509 1.00 8.18 307 ARG A O 1
ATOM 648 N N . TYR A 1 94 ? 6.575 23.007 -27.104 1.00 7.83 308 TYR A N 1
ATOM 649 C CA . TYR A 1 94 ? 7.336 24.180 -27.520 1.00 8.26 308 TYR A CA 1
ATOM 650 C C . TYR A 1 94 ? 7.145 25.245 -26.451 1.00 8.33 308 TYR A C 1
ATOM 651 O O . TYR A 1 94 ? 6.022 25.659 -26.169 1.00 8.88 308 TYR A O 1
ATOM 660 N N . GLN A 1 95 ? 8.241 25.701 -25.847 1.00 8.67 309 GLN A N 1
ATOM 661 C CA . GLN A 1 95 ? 8.124 26.661 -24.767 1.00 9.95 309 GLN A CA 1
ATOM 662 C C . GLN A 1 95 ? 7.486 27.969 -25.228 1.00 10.26 309 GLN A C 1
ATOM 663 O O . GLN A 1 95 ? 6.716 28.577 -24.488 1.00 11.52 309 GLN A O 1
ATOM 669 N N . GLU A 1 96 ? 7.826 28.426 -26.424 1.00 9.99 310 GLU A N 1
ATOM 670 C CA . GLU A 1 96 ? 7.399 29.752 -26.850 1.00 11.49 310 GLU A CA 1
ATOM 671 C C . GLU A 1 96 ? 5.906 29.853 -27.124 1.00 11.31 310 GLU A C 1
ATOM 672 O O . GLU A 1 96 ? 5.314 30.899 -26.889 1.00 13.65 310 GLU A O 1
ATOM 678 N N . THR A 1 97 ? 5.305 28.786 -27.625 1.00 10.42 311 THR A N 1
ATOM 679 C CA . THR A 1 97 ? 3.875 28.802 -27.935 1.00 10.44 311 THR A CA 1
ATOM 680 C C . THR A 1 97 ? 3.029 28.012 -26.929 1.00 9.34 311 THR A C 1
ATOM 681 O O . THR A 1 97 ? 1.807 28.138 -26.913 1.00 9.52 311 THR A O 1
ATOM 685 N N . ASN A 1 98 ? 3.677 27.183 -26.122 1.00 9.03 312 ASN A N 1
ATOM 686 C CA . ASN A 1 98 ? 3.030 26.229 -25.230 1.00 10.07 312 ASN A CA 1
ATOM 687 C C . ASN A 1 98 ? 2.153 25.215 -25.962 1.00 10.09 312 ASN A C 1
ATOM 688 O O . ASN A 1 98 ? 1.296 24.598 -25.340 1.00 12.56 312 ASN A O 1
ATOM 693 N N . ALA A 1 99 ? 2.399 25.003 -27.247 1.00 10.32 313 ALA A N 1
ATOM 694 C CA . ALA A 1 99 ? 1.756 23.929 -28.002 1.00 11.02 313 ALA A CA 1
ATOM 695 C C . ALA A 1 99 ? 2.600 22.666 -27.862 1.00 9.51 313 ALA A C 1
ATOM 696 O O . ALA A 1 99 ? 3.802 22.742 -27.642 1.00 9.51 313 ALA A O 1
ATOM 698 N N . VAL A 1 100 ? 1.978 21.500 -28.017 1.00 8.86 314 VAL A N 1
ATOM 699 C CA . VAL A 1 100 ? 2.762 20.273 -28.009 1.00 9.57 314 VAL A CA 1
ATOM 700 C C . VAL A 1 100 ? 3.839 20.339 -29.100 1.00 8.78 314 VAL A C 1
ATOM 701 O O . VAL A 1 100 ? 3.655 20.931 -30.167 1.00 9.32 314 VAL A O 1
ATOM 705 N N . ALA A 1 101 ? 4.977 19.709 -28.823 1.00 8.92 315 ALA A N 1
ATOM 706 C CA . ALA A 1 101 ? 6.139 19.797 -29.704 1.00 9.29 315 ALA A CA 1
ATOM 707 C C . ALA A 1 101 ? 6.023 18.820 -30.874 1.00 9.87 315 ALA A C 1
ATOM 708 O O . ALA A 1 101 ? 6.782 17.856 -31.005 1.00 11.70 315 ALA A O 1
ATOM 710 N N . SER A 1 102 ? 5.066 19.076 -31.752 1.00 10.76 316 SER A N 1
ATOM 711 C CA . SER A 1 102 ? 4.828 18.227 -32.904 1.00 12.28 316 SER A CA 1
ATOM 712 C C . SER A 1 102 ? 5.786 18.563 -34.043 1.00 10.60 316 SER A C 1
ATOM 713 O O . SER A 1 102 ? 6.235 19.698 -34.219 1.00 10.91 316 SER A O 1
ATOM 716 N N . ASN A 1 103 ? 6.072 17.545 -34.847 1.00 10.41 317 ASN A N 1
ATOM 717 C CA . ASN A 1 103 ? 6.809 17.682 -36.098 1.00 11.00 317 ASN A CA 1
ATOM 718 C C . ASN A 1 103 ? 8.141 18.399 -35.915 1.00 10.36 317 ASN A C 1
ATOM 719 O O . ASN A 1 103 ? 8.551 19.212 -36.753 1.00 11.38 317 ASN A O 1
ATOM 724 N N . ALA A 1 104 ? 8.852 18.056 -34.839 1.00 9.36 318 ALA A N 1
ATOM 725 C CA . ALA A 1 104 ? 10.096 18.758 -34.486 1.00 9.13 318 ALA A CA 1
ATOM 726 C C . ALA A 1 104 ? 11.294 18.115 -35.177 1.00 8.92 318 ALA A C 1
ATOM 727 O O . ALA A 1 104 ? 12.3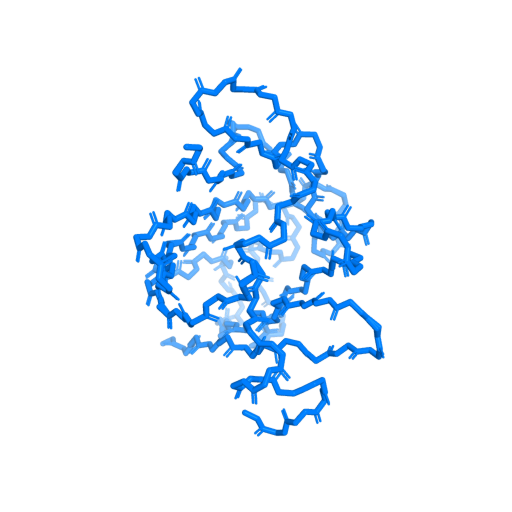25 17.819 -34.550 1.00 8.51 318 ALA A O 1
ATOM 729 N N . LEU A 1 105 ? 11.197 17.925 -36.495 1.00 9.04 319 LEU A N 1
ATOM 730 C CA . LEU A 1 105 ? 12.246 17.230 -37.242 1.00 9.85 319 LEU A CA 1
ATOM 731 C C . LEU A 1 105 ? 13.612 17.878 -37.069 1.00 9.07 319 LEU A C 1
ATOM 732 O O . LEU A 1 105 ? 14.619 17.178 -36.972 1.00 9.56 319 LEU A O 1
ATOM 737 N N . THR A 1 106 ? 13.663 19.208 -37.046 1.00 9.25 320 THR A N 1
ATOM 738 C CA . THR A 1 106 ? 14.957 19.902 -36.989 1.00 9.89 320 THR A CA 1
ATOM 739 C C . THR A 1 106 ? 15.540 19.964 -35.582 1.00 8.67 320 THR A C 1
ATOM 740 O O . THR A 1 106 ? 16.598 20.568 -35.393 1.00 8.85 320 THR A O 1
ATOM 744 N N . PHE A 1 107 ? 14.884 19.321 -34.613 1.00 8.12 321 PHE A N 1
ATOM 745 C CA . PHE A 1 107 ? 15.475 19.058 -33.302 1.00 7.87 321 PHE A CA 1
ATOM 746 C C . PHE A 1 107 ? 15.944 17.606 -33.187 1.00 7.87 321 PHE A C 1
ATOM 747 O O . PHE A 1 107 ? 16.509 17.228 -32.156 1.00 8.42 321 PHE A O 1
ATOM 755 N N . MET A 1 108 ? 15.708 16.777 -34.201 1.00 8.32 322 MET A N 1
ATOM 756 C CA . MET A 1 108 ? 16.082 15.371 -34.098 1.00 8.71 322 MET A CA 1
ATOM 757 C C . MET A 1 108 ? 17.577 15.183 -34.321 1.00 8.60 322 MET A C 1
ATOM 758 O O . MET A 1 108 ? 18.183 15.948 -35.068 1.00 9.40 322 MET A O 1
ATOM 763 N N . PRO A 1 109 ? 18.185 14.179 -33.672 1.00 8.73 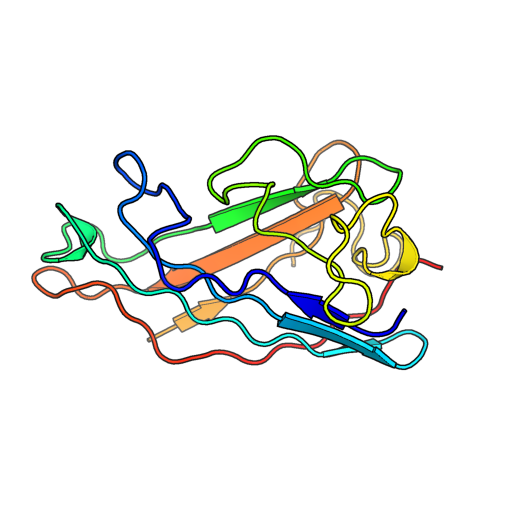323 PRO A N 1
ATOM 764 C CA . PRO A 1 109 ? 19.613 13.931 -33.917 1.00 8.70 323 PRO A CA 1
ATOM 765 C C . PRO A 1 109 ? 19.833 13.530 -35.379 1.00 8.83 323 PRO A C 1
ATOM 766 O O . PRO A 1 109 ? 19.154 12.644 -35.912 1.00 9.38 323 PRO A O 1
ATOM 770 N N . ASN A 1 110 ? 20.797 14.195 -36.016 1.00 9.20 324 ASN A N 1
ATOM 771 C CA . ASN A 1 110 ? 21.077 14.018 -37.426 1.00 10.13 324 ASN A CA 1
ATOM 772 C C . ASN A 1 110 ? 21.351 12.552 -37.753 1.00 10.96 324 ASN A C 1
ATOM 773 O O . ASN A 1 110 ? 22.184 11.918 -37.096 1.00 11.18 324 ASN A O 1
ATOM 778 N N . SER A 1 111 ? 20.655 12.020 -38.752 1.00 11.55 325 SER A N 1
ATOM 779 C CA . SER A 1 111 ? 20.773 10.585 -39.039 1.00 12.81 325 SER A CA 1
ATOM 780 C C . SER A 1 111 ? 21.951 10.231 -39.930 1.00 12.66 325 SER A C 1
ATOM 781 O O . SER A 1 111 ? 22.186 9.054 -40.163 1.00 14.08 325 SER A O 1
ATOM 784 N N . THR A 1 112 ? 22.674 11.224 -40.427 1.00 13.48 326 THR A N 1
ATOM 785 C CA . THR A 1 112 ? 23.971 10.997 -41.072 1.00 15.22 326 THR A CA 1
ATOM 786 C C . THR A 1 112 ? 25.085 10.985 -40.028 1.00 14.36 326 THR A C 1
ATOM 787 O O . THR A 1 112 ? 25.964 10.108 -40.041 1.00 15.21 326 THR A O 1
ATOM 791 N N . VAL A 1 113 ? 25.055 11.967 -39.118 1.00 13.70 327 VAL A N 1
ATOM 792 C CA . VAL A 1 113 ? 26.056 12.027 -38.051 1.00 13.49 327 VAL A CA 1
ATOM 793 C C . VAL A 1 113 ? 25.858 10.882 -37.046 1.00 12.91 327 VAL A C 1
ATOM 794 O O . VAL A 1 113 ? 26.838 10.313 -36.564 1.00 13.71 327 VAL A O 1
ATOM 798 N N . TYR A 1 114 ? 24.592 10.547 -36.753 1.00 11.83 328 TYR A N 1
ATOM 799 C CA . TYR A 1 114 ? 24.240 9.480 -35.818 1.00 11.84 328 TYR A CA 1
ATOM 800 C C . TYR A 1 114 ? 23.318 8.489 -36.527 1.00 12.30 328 TYR A C 1
ATOM 801 O O . TYR A 1 114 ? 22.104 8.494 -36.351 1.00 11.71 328 TYR A O 1
ATOM 810 N N . PRO A 1 115 ? 23.896 7.620 -37.374 1.00 14.12 329 PRO A N 1
ATOM 811 C CA . PRO A 1 115 ? 23.056 6.657 -38.094 1.00 14.27 329 PRO A CA 1
ATOM 812 C C . PRO A 1 115 ? 22.314 5.735 -37.145 1.00 12.70 329 PRO A C 1
ATOM 813 O O . PRO A 1 115 ? 22.832 5.411 -36.080 1.00 12.76 329 PRO A O 1
ATOM 817 N N . ARG A 1 116 ? 21.114 5.310 -37.533 1.00 12.17 330 ARG A N 1
ATOM 818 C CA . ARG A 1 116 ? 20.338 4.450 -36.641 1.00 11.87 330 ARG A CA 1
ATOM 819 C C . ARG A 1 116 ? 21.124 3.200 -36.280 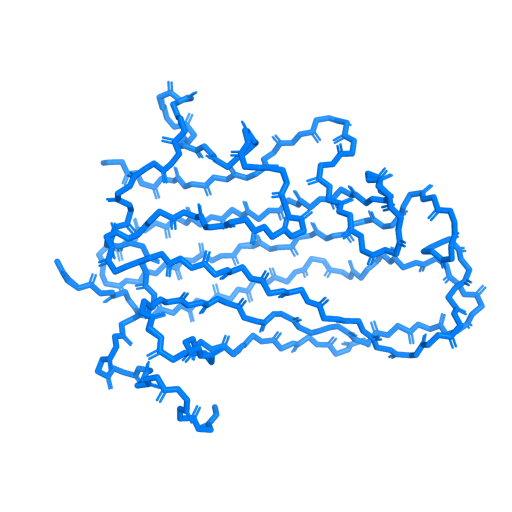1.00 11.66 330 ARG A C 1
ATOM 820 O O . ARG A 1 116 ? 21.713 2.542 -37.147 1.00 12.66 330 ARG A O 1
ATOM 828 N N . ASN A 1 117 ? 21.134 2.897 -34.986 1.00 11.57 331 ASN A N 1
ATOM 829 C CA . ASN A 1 117 ? 21.739 1.700 -34.426 1.00 12.83 331 ASN A CA 1
ATOM 830 C C . ASN A 1 117 ? 23.269 1.670 -34.528 1.00 13.74 331 ASN A C 1
ATOM 831 O O . ASN A 1 117 ? 23.863 0.630 -34.298 1.00 15.93 331 ASN A O 1
ATOM 836 N N . LYS A 1 118 ? 23.902 2.804 -34.832 1.00 14.53 332 LYS A N 1
ATOM 837 C CA . LYS A 1 118 ? 25.367 2.854 -34.820 1.00 16.66 332 LYS A CA 1
ATOM 838 C C . LYS A 1 118 ? 25.843 2.930 -33.372 1.00 15.81 332 LYS A C 1
ATOM 839 O O . LYS A 1 118 ? 25.269 3.667 -32.547 1.00 16.12 332 LYS A O 1
ATOM 845 N N . THR A 1 119 ? 26.906 2.216 -33.059 1.00 18.48 333 THR A N 1
ATOM 846 C CA . THR A 1 119 ? 27.501 2.209 -31.732 1.00 22.52 333 THR A CA 1
ATOM 847 C C . THR A 1 119 ? 28.067 3.607 -31.471 1.00 22.98 333 THR A C 1
ATOM 848 O O . THR A 1 119 ? 28.818 4.142 -32.300 1.00 24.04 333 THR A O 1
ATOM 852 N N . ALA A 1 120 ? 27.694 4.227 -30.358 1.00 25.99 334 ALA A N 1
ATOM 853 C CA . ALA A 1 120 ? 28.002 5.617 -30.039 1.00 29.74 334 ALA A CA 1
ATOM 854 N N . ILE A 1 133 ? 29.037 9.809 -10.212 1.00 37.34 347 ILE A N 1
ATOM 855 C CA . ILE A 1 133 ? 27.840 9.530 -11.006 1.00 35.71 347 ILE A CA 1
ATOM 856 C C . ILE A 1 133 ? 28.142 9.672 -12.494 1.00 31.22 347 ILE A C 1
ATOM 857 O O . ILE A 1 133 ? 28.705 10.698 -12.890 1.00 30.79 347 ILE A O 1
ATOM 862 N N . THR A 1 134 ? 27.776 8.653 -13.283 1.00 25.16 348 THR A N 1
ATOM 863 C CA . THR A 1 134 ? 27.990 8.681 -14.727 1.00 23.51 348 THR A CA 1
ATOM 864 C C . THR A 1 134 ? 26.696 9.053 -15.459 1.00 18.75 348 THR A C 1
ATOM 865 O O . THR A 1 134 ? 25.601 8.781 -14.976 1.00 18.42 348 THR A O 1
ATOM 869 N N . PHE A 1 135 ? 26.840 9.674 -16.618 1.00 16.49 349 PHE A N 1
ATOM 870 C CA . PHE A 1 135 ? 25.725 10.022 -17.505 1.00 14.38 349 PHE A CA 1
ATOM 871 C C . PHE A 1 135 ? 26.165 9.751 -18.922 1.00 13.65 349 PHE A C 1
ATOM 872 O O . PHE A 1 135 ? 27.311 10.026 -19.271 1.00 15.38 349 PHE A O 1
ATOM 880 N N . SER A 1 136 ? 25.261 9.222 -19.729 1.00 12.42 350 SER A N 1
ATOM 881 C CA . SER A 1 136 ? 25.517 9.131 -21.152 1.00 13.30 350 SER A CA 1
ATOM 882 C C . SER A 1 136 ? 24.240 9.385 -21.935 1.00 11.31 350 SER A C 1
ATOM 883 O O . SER A 1 136 ? 23.137 9.167 -21.420 1.00 10.62 350 SER A O 1
ATOM 886 N N . VAL A 1 137 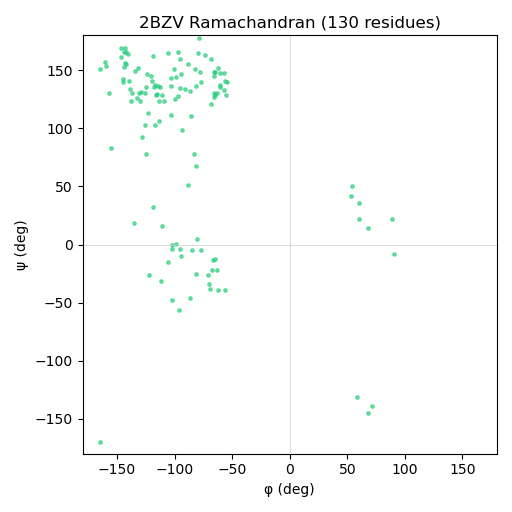? 24.419 9.820 -23.177 1.00 11.21 351 VAL A N 1
ATOM 887 C CA . VAL A 1 137 ? 23.326 9.926 -24.131 1.00 11.48 351 VAL A CA 1
ATOM 888 C C . VAL A 1 137 ? 23.775 9.261 -25.425 1.00 11.06 351 VAL A C 1
ATOM 889 O O . VAL A 1 137 ? 24.891 9.506 -25.893 1.00 12.64 351 VAL A O 1
ATOM 893 N N . VAL A 1 138 ? 22.915 8.382 -25.942 1.00 10.74 352 VAL A N 1
ATOM 894 C CA A VAL A 1 138 ? 23.132 7.755 -27.247 0.50 11.27 352 VAL A CA 1
ATOM 895 C CA B VAL A 1 138 ? 23.107 7.662 -27.187 0.50 11.29 352 VAL A CA 1
ATOM 896 C C . VAL A 1 138 ? 22.009 8.155 -28.151 1.00 10.02 352 VAL A C 1
ATOM 897 O O . VAL A 1 138 ? 20.835 8.223 -27.740 1.00 10.00 352 VAL A O 1
ATOM 904 N N . TYR A 1 139 ? 22.360 8.448 -29.393 1.00 9.81 353 TYR A N 1
ATOM 905 C CA . TYR A 1 139 ? 21.422 8.962 -30.379 1.00 9.69 353 TYR A CA 1
ATOM 906 C C . TYR A 1 139 ? 20.987 7.894 -31.368 1.00 9.61 353 TYR A C 1
ATOM 907 O O . TYR A 1 139 ? 21.805 7.122 -31.871 1.00 10.37 353 TYR A O 1
ATOM 916 N N . ASN A 1 140 ? 19.692 7.881 -31.640 1.00 9.71 354 ASN A N 1
ATOM 917 C CA . ASN A 1 140 ? 19.108 7.081 -32.707 1.00 9.54 354 ASN A CA 1
ATOM 918 C C . ASN A 1 140 ? 19.327 5.579 -32.578 1.00 9.84 354 ASN A C 1
ATOM 919 O O . ASN A 1 140 ? 19.476 4.889 -33.584 1.00 10.34 354 ASN A O 1
ATOM 924 N N . GLU A 1 141 ? 19.308 5.079 -31.345 1.00 9.88 355 GLU A N 1
ATOM 925 C CA . GLU A 1 141 ? 19.332 3.636 -31.131 1.00 11.09 355 GLU A CA 1
ATOM 926 C C . GLU A 1 141 ? 17.898 3.134 -31.268 1.00 10.42 355 GLU A C 1
ATOM 927 O O . GLU A 1 141 ? 17.202 2.897 -30.275 1.00 11.38 355 GLU A O 1
ATOM 933 N N . ILE A 1 142 ? 17.457 3.020 -32.516 1.00 10.36 356 ILE A N 1
ATOM 934 C CA . ILE A 1 142 ? 16.053 2.751 -32.826 1.00 9.99 356 ILE A CA 1
ATOM 935 C C . ILE A 1 142 ? 16.009 2.316 -34.285 1.00 9.79 356 ILE A C 1
ATOM 936 O O . ILE A 1 142 ? 16.869 2.730 -35.075 1.00 10.49 356 ILE A O 1
ATOM 941 N N . ASN A 1 143 ? 15.037 1.486 -34.662 1.00 9.88 357 ASN A N 1
ATOM 942 C CA . ASN A 1 143 ? 15.015 0.962 -36.029 1.00 10.53 357 ASN A CA 1
ATOM 943 C C . ASN A 1 143 ? 14.410 1.921 -37.049 1.00 11.45 357 ASN A C 1
ATOM 944 O O . ASN A 1 143 ? 14.714 1.806 -38.237 1.00 13.60 357 ASN A O 1
ATOM 949 N N . SER A 1 144 ? 13.547 2.827 -36.601 1.00 11.64 358 SER A N 1
ATOM 950 C CA A SER A 1 144 ? 12.831 3.785 -37.458 0.50 12.42 358 SER A CA 1
ATOM 951 C CA B SER A 1 144 ? 13.074 3.852 -37.514 0.50 12.20 358 SER A CA 1
ATOM 952 C C . SER A 1 144 ? 12.852 5.122 -36.735 1.00 11.13 358 SER A C 1
ATOM 953 O O . SER A 1 144 ? 12.786 5.121 -35.510 1.00 11.06 358 SER A O 1
ATOM 958 N N . GLY A 1 145 ? 12.852 6.233 -37.449 1.00 10.16 359 GLY A N 1
ATOM 959 C CA . GLY A 1 145 ? 12.727 7.526 -36.774 1.00 9.80 359 GLY A CA 1
ATOM 960 C C . GLY A 1 145 ? 13.990 7.887 -36.013 1.00 8.98 359 GLY A C 1
ATOM 961 O O . GLY A 1 145 ? 15.107 7.683 -36.505 1.00 9.50 359 GLY A O 1
ATOM 962 N N . TYR A 1 146 ? 13.805 8.438 -34.809 1.00 8.61 360 TYR A N 1
ATOM 963 C CA . TYR A 1 146 ? 14.907 9.017 -34.050 1.00 8.44 360 TYR A CA 1
ATOM 964 C C . TYR A 1 146 ? 14.751 8.670 -32.590 1.00 8.15 360 TYR A C 1
ATOM 965 O O . TYR A 1 146 ? 13.655 8.289 -32.144 1.00 8.38 360 TYR A O 1
ATOM 974 N N . ALA A 1 147 ? 15.820 8.822 -31.815 1.00 8.10 361 ALA A N 1
ATOM 975 C CA . ALA A 1 147 ? 15.693 8.594 -30.392 1.00 8.21 361 ALA A CA 1
ATOM 976 C C . ALA A 1 147 ? 16.812 9.248 -29.612 1.00 7.87 361 ALA A C 1
ATOM 977 O O . ALA A 1 147 ? 17.911 9.495 -30.131 1.00 8.55 361 ALA A O 1
ATOM 979 N N . PHE A 1 148 ? 16.520 9.497 -28.344 1.00 7.73 362 PHE A N 1
ATOM 980 C CA . PHE A 1 148 ? 17.545 9.723 -27.326 1.00 7.92 362 PHE A CA 1
ATOM 981 C C . PHE A 1 148 ? 17.466 8.577 -26.333 1.00 7.92 362 PHE A C 1
ATOM 982 O O . PHE A 1 148 ? 16.367 8.224 -25.893 1.00 8.95 362 PHE A O 1
ATOM 990 N N . THR A 1 149 ? 18.627 8.038 -25.944 1.00 8.27 363 THR A N 1
ATOM 991 C CA . THR A 1 149 ? 18.674 7.067 -24.859 1.00 9.24 363 THR A CA 1
ATOM 992 C C . THR A 1 149 ? 19.633 7.619 -23.821 1.00 8.95 363 THR A C 1
ATOM 993 O O . THR A 1 149 ? 20.826 7.743 -24.076 1.00 10.05 363 THR A O 1
ATOM 997 N N . PHE A 1 150 ? 19.070 7.960 -22.668 1.00 8.88 364 PHE A N 1
ATOM 998 C CA . PHE A 1 150 ? 19.841 8.508 -21.558 1.00 9.34 364 PHE A CA 1
ATOM 999 C C . PHE A 1 150 ? 20.131 7.398 -20.566 1.00 9.80 364 PHE A C 1
ATOM 1000 O O . PHE A 1 150 ? 19.281 6.541 -20.335 1.00 11.40 364 PHE A O 1
ATOM 1008 N N . LYS A 1 151 ? 21.308 7.428 -19.958 1.00 9.97 365 LYS A N 1
ATOM 1009 C CA . LYS A 1 151 ? 21.636 6.468 -18.912 1.00 11.59 365 LYS A CA 1
ATOM 1010 C C . LYS A 1 151 ? 22.362 7.191 -17.783 1.00 10.80 365 LYS A C 1
ATOM 1011 O O . LYS A 1 151 ? 23.289 7.971 -18.035 1.00 12.04 365 LYS A O 1
ATOM 1017 N N . TRP A 1 152 ? 21.931 6.893 -16.560 1.00 10.70 366 TRP A N 1
ATOM 1018 C CA . TRP A 1 152 ? 22.586 7.410 -15.360 1.00 11.75 366 TRP A CA 1
ATOM 1019 C C . TRP A 1 152 ? 22.997 6.261 -14.462 1.00 12.24 366 TRP A C 1
ATOM 1020 O O . TRP A 1 152 ? 22.277 5.262 -14.348 1.00 13.33 366 TRP A O 1
ATOM 1031 N N . SER A 1 153 ? 24.118 6.430 -13.765 1.00 13.30 367 SER A N 1
ATOM 1032 C CA . SER A 1 153 ? 24.366 5.538 -12.637 1.00 14.92 367 SER A CA 1
ATOM 1033 C C . SER A 1 153 ? 23.455 5.918 -11.471 1.00 14.85 367 SER A C 1
ATOM 1034 O O . SER A 1 153 ? 22.869 7.013 -11.434 1.00 15.32 367 SER A O 1
ATOM 1037 N N . ALA A 1 154 ? 23.325 4.992 -10.524 1.00 15.40 368 ALA A N 1
ATOM 1038 C CA . ALA A 1 154 ? 22.500 5.187 -9.338 1.00 16.12 368 ALA A CA 1
ATOM 1039 C C . ALA A 1 154 ? 23.173 4.516 -8.158 1.00 17.09 368 ALA A C 1
ATOM 1040 O O . ALA A 1 154 ? 23.927 3.559 -8.333 1.00 18.14 368 ALA A O 1
ATOM 1042 N N . GLU A 1 155 ? 22.906 5.022 -6.958 1.00 18.80 369 GLU A N 1
ATOM 1043 C CA . GLU A 1 155 ? 23.505 4.476 -5.752 1.00 21.16 369 GLU A CA 1
ATOM 1044 C C . GLU A 1 155 ? 22.467 3.619 -5.033 1.00 20.43 369 GLU A C 1
ATOM 1045 O O . GLU A 1 155 ? 21.473 4.142 -4.540 1.00 19.74 369 GLU A O 1
ATOM 1051 N N . PRO A 1 156 ? 22.663 2.289 -4.985 1.00 20.90 370 PRO A N 1
ATOM 1052 C CA . PRO A 1 156 ? 21.695 1.490 -4.246 1.00 21.29 370 PRO A CA 1
ATOM 1053 C C . PRO A 1 156 ? 21.493 1.955 -2.809 1.00 21.81 370 PRO A C 1
ATOM 1054 O O . PRO A 1 156 ? 22.431 2.360 -2.120 1.00 22.15 370 PRO A O 1
ATOM 1058 N N . GLY A 1 157 ? 20.231 1.927 -2.397 1.00 22.20 371 GLY A N 1
ATOM 1059 C CA . GLY A 1 157 ? 19.834 2.339 -1.067 1.00 22.39 371 GLY A CA 1
ATOM 1060 C C . GLY A 1 157 ? 19.478 3.807 -0.954 1.00 22.03 371 GLY A C 1
ATOM 1061 O O . GLY A 1 157 ? 18.972 4.226 0.092 1.00 23.28 371 GLY A O 1
ATOM 1062 N N . LYS A 1 158 ? 19.724 4.580 -2.013 1.00 20.50 372 LYS A N 1
ATOM 1063 C CA . LYS A 1 158 ? 19.473 6.014 -1.950 1.00 20.30 372 LYS A CA 1
ATOM 1064 C C . LYS A 1 158 ? 18.440 6.437 -2.979 1.00 18.40 372 LYS A C 1
ATOM 1065 O O . LYS A 1 158 ? 18.186 5.705 -3.937 1.00 17.78 372 LYS A O 1
ATOM 1071 N N . PRO A 1 159 ? 17.845 7.622 -2.797 1.00 18.00 373 PRO A N 1
ATOM 1072 C CA . PRO A 1 159 ? 16.940 8.115 -3.826 1.00 17.68 373 PRO A CA 1
ATOM 1073 C C . PRO A 1 159 ? 17.667 8.393 -5.143 1.00 16.53 373 PRO A C 1
ATOM 1074 O O . PRO A 1 159 ? 18.842 8.763 -5.149 1.00 17.70 373 PRO A O 1
ATOM 1078 N N . PHE A 1 160 ? 16.952 8.210 -6.239 1.00 15.34 374 PHE A N 1
ATOM 1079 C CA . PHE A 1 160 ? 17.471 8.507 -7.562 1.00 14.30 374 PHE A CA 1
ATOM 1080 C C . PHE A 1 160 ? 17.249 9.984 -7.873 1.00 14.22 374 PHE A C 1
ATOM 1081 O O . PHE A 1 160 ? 16.116 10.439 -8.046 1.00 14.75 374 PHE A O 1
ATOM 1089 N N . HIS A 1 161 ? 18.331 10.739 -7.928 1.00 15.20 375 HIS A N 1
ATOM 1090 C CA A HIS A 1 161 ? 18.259 12.132 -8.253 0.50 16.62 375 HIS A CA 1
ATOM 1091 C CA B HIS A 1 161 ? 18.249 12.186 -8.234 0.50 16.35 375 HIS A CA 1
ATOM 1092 C C . HIS A 1 161 ? 19.634 12.640 -8.681 1.00 15.62 375 HIS A C 1
ATOM 1093 O O . HIS A 1 161 ? 20.353 13.331 -7.954 1.00 16.75 375 HIS A O 1
ATOM 1106 N N . PRO A 1 162 ? 20.037 12.244 -9.890 1.00 14.91 376 PRO A N 1
ATOM 1107 C CA . PRO A 1 162 ? 21.366 12.572 -10.385 1.00 15.05 376 PRO A CA 1
ATOM 1108 C C . PRO A 1 162 ? 21.521 14.056 -10.645 1.00 14.58 376 PRO A C 1
ATOM 1109 O O . PRO A 1 162 ? 20.525 14.758 -10.830 1.00 14.01 376 PRO A O 1
ATOM 1113 N N . PRO A 1 163 ? 22.762 14.549 -10.687 1.00 16.33 377 PRO A N 1
ATOM 1114 C CA . PRO A 1 163 ? 22.979 15.945 -11.040 1.00 16.78 377 PRO A CA 1
ATOM 1115 C C . PRO A 1 163 ? 22.484 16.233 -12.456 1.00 14.16 377 PRO A C 1
ATOM 1116 O O . PRO A 1 163 ? 22.469 15.345 -13.312 1.00 13.13 377 PRO A O 1
ATOM 1120 N N . THR A 1 164 ? 22.083 17.468 -12.689 1.00 12.70 378 THR A N 1
ATOM 1121 C CA . THR A 1 164 ? 21.734 17.933 -14.016 1.00 11.94 378 THR A CA 1
ATOM 1122 C C . THR A 1 164 ? 22.896 17.709 -14.979 1.00 10.92 378 THR A C 1
ATOM 1123 O O . THR A 1 164 ? 24.073 17.878 -14.609 1.00 12.76 378 THR A O 1
ATOM 1127 N N . ALA A 1 165 ? 22.572 17.307 -16.205 1.00 9.11 379 ALA A N 1
ATOM 1128 C CA . ALA A 1 165 ? 23.565 17.115 -17.256 1.00 9.56 379 ALA A CA 1
ATOM 1129 C C . ALA A 1 165 ? 23.248 18.024 -18.425 1.00 9.24 379 ALA A C 1
ATOM 1130 O O . ALA A 1 165 ? 22.086 18.242 -18.744 1.00 9.59 379 ALA A O 1
ATOM 1132 N N . VAL A 1 166 ? 24.300 18.512 -19.062 1.00 10.20 380 VAL A N 1
ATOM 1133 C CA . VAL A 1 166 ? 24.202 19.324 -20.261 1.00 11.90 380 VAL A CA 1
ATOM 1134 C C . VAL A 1 166 ? 24.889 18.581 -21.390 1.00 12.01 380 VAL A C 1
ATOM 1135 O O . VAL A 1 166 ? 25.977 18.030 -21.207 1.00 16.01 380 VAL A O 1
ATOM 1139 N N . PHE A 1 167 ? 24.266 18.552 -22.563 1.00 10.20 381 PHE A N 1
ATOM 1140 C CA . PHE A 1 167 ? 24.804 17.846 -23.718 1.00 10.00 381 PHE A CA 1
ATOM 1141 C C . PHE A 1 167 ? 24.513 18.646 -24.984 1.00 8.94 381 PHE A C 1
ATOM 1142 O O . PHE A 1 167 ? 23.719 19.576 -24.965 1.00 9.21 381 PHE A O 1
ATOM 1150 N N . CYS A 1 168 ? 25.176 18.293 -26.074 1.00 8.89 382 CYS A N 1
ATOM 1151 C CA A CYS A 1 168 ? 25.088 19.044 -27.324 0.60 8.76 382 CYS A CA 1
ATOM 1152 C CA B CYS A 1 168 ? 24.836 18.957 -27.314 0.40 9.05 382 CYS A CA 1
ATOM 1153 C C . CYS A 1 168 ? 25.129 18.041 -28.485 1.00 8.79 382 CYS A C 1
ATOM 1154 O O . CYS A 1 168 ? 26.027 17.183 -28.469 1.00 10.92 382 CYS A O 1
ATOM 1159 N N . TYR A 1 169 ? 24.268 18.177 -29.484 1.00 8.25 383 TYR A N 1
ATOM 1160 C CA . TYR A 1 169 ? 24.296 17.284 -30.635 1.00 8.45 383 TYR A CA 1
ATOM 1161 C C . TYR A 1 169 ? 23.937 18.050 -31.905 1.00 8.06 383 TYR A C 1
ATOM 1162 O O . TYR A 1 169 ? 23.452 19.186 -31.866 1.00 8.65 383 TYR A O 1
ATOM 1171 N N . ILE A 1 170 ? 24.218 17.404 -33.040 1.00 8.22 384 ILE A N 1
ATOM 1172 C CA . ILE A 1 170 ? 23.939 17.919 -34.366 1.00 8.70 384 ILE A CA 1
ATOM 1173 C C . ILE A 1 170 ? 22.550 17.469 -34.816 1.00 8.39 384 ILE A C 1
ATOM 1174 O O . ILE A 1 170 ? 22.204 16.287 -34.670 1.00 9.18 384 ILE A O 1
ATOM 1179 N N . THR A 1 171 ? 21.773 18.400 -35.356 1.00 8.52 385 THR A N 1
ATOM 1180 C CA . THR A 1 171 ? 20.397 18.104 -35.723 1.00 9.09 385 THR A CA 1
ATOM 1181 C C . THR A 1 171 ? 20.235 17.724 -37.181 1.00 9.41 385 THR A C 1
ATOM 1182 O O . THR A 1 171 ? 21.066 18.031 -38.039 1.00 9.71 385 THR A O 1
ATOM 1186 N N . GLU A 1 172 ? 19.125 17.063 -37.443 1.00 10.51 386 GLU A N 1
ATOM 1187 C CA . GLU A 1 172 ? 18.640 16.799 -38.776 1.00 13.34 386 GLU A CA 1
ATOM 1188 C C . GLU A 1 172 ? 18.272 18.120 -39.442 1.00 15.92 386 GLU A C 1
ATOM 1189 O O . GLU A 1 172 ? 17.866 19.068 -38.758 1.00 16.09 386 GLU A O 1
ATOM 1195 N N . GLN A 1 173 ? 18.438 18.178 -40.759 1.00 19.37 387 GLN A N 1
ATOM 1196 C CA A GLN A 1 173 ? 17.999 19.373 -41.473 0.50 22.17 387 GLN A CA 1
ATOM 1197 C CA B GLN A 1 173 ? 18.085 19.320 -41.600 0.50 21.95 387 GLN A CA 1
ATOM 1198 C C . GLN A 1 173 ? 16.638 19.117 -42.088 1.00 24.29 387 GLN A C 1
ATOM 1199 O O . GLN A 1 173 ? 16.204 17.969 -42.257 1.00 26.10 387 GLN A O 1
ATOM 1210 N N . GLY A 1 174 ? 15.923 20.205 -42.350 1.00 27.10 388 GLY A N 1
#

InterPro domains:
  IPR000931 Adenovirus fibre protein [PR00307] (7-17)
  IPR000931 Adenovirus fibre protein [PR00307] (23-35)
  IPR000931 Adenovirus fibre protein [PR00307] (58-72)
  IPR000931 Adenovirus fibre protein [PR00307] (198-208)
  IPR000931 Adenovirus fibre protein [PR00307] (231-242)
  IPR000931 Adenovirus fibre protein [PR00307] (249-263)
  IPR000931 Adenovirus fibre protein [PR00307] (317-329)
  IPR000939 Adenoviral fibre protein, repeat/shaft region [PF00608] (35-71)
  IPR000939 Adenoviral fibre protein, repeat/shaft region [PF00608] (84-121)
  IPR000939 Adenoviral fibre protein, repeat/shaft region [PF00608] (181-214)
  IPR000978 Adenoviral fibre protein, knob [PF00541] (230-387)
  IPR008982 Adenovirus pIV-like, attachment domain [G3DSA:2.60.90.10] (205-387)
  IPR008982 Adenovirus pIV-like, attachment domain [SSF49835] (231-387)
  IPR009013 Attachment protein shaft domain superfamily [SSF51225] (45-141)
  IPR009013 Attachment protein shaft domain superfamily [SSF51225] (139-220)

Secondary structure (P-SEA, 3-state):
ccccccccccccccccccccbbbbbbbbbcccbbbbbbbbbbcccccccccccbbbbbbbbccccccccccccccccccccccccccccccccccccccccccccccccccccccccccbbbbbbbbbcccccccccccccccccc

B-factor: mean 19.64, std 14.0, range [6.07, 83.88]

Foldseek 3Di:
DFKKWLDDPAQFFAFPHASQKHWIWMWGDDPQKIKIKIWMFGHDDCLAAPDAFKGKFKFFAAQQGQTDDGRGRQLRTAGPVVSHGPPSVQQRFAACVVQPACDDDDDKDWHWRVDDHHIMIMIMDTHDGGHHNTDDMDMDMGGGHD

Sequence (146 aa):
LTTTIWSISPTPNCSIYETTQDANLFLCLTKNGAHVLGTTITIKKKGLKGALREMHDNALSSLKLPFDNNQGNLLNNCALEESSSTWRYQETNAVASNALTFMPNSTVYPRNKTAITFSVVVYNEINSSGYAFTFKWSAEPGKPFHHPPTAVFCCYITEQQ

Organism: Human adenovirus F serotype 41 (NCBI:txid10524)